Protein 4N3T (pdb70)

Radius of gyration: 14.94 Å; Cα contacts (8 Å, |Δi|>4): 388; chains: 1; bounding box: 46×32×37 Å

Foldseek 3Di:
DFFKKKWFWDDDPQFHKTDMWIWDDDPDQKIKIKDWIARDPAVQDQKWKWWACAAQDPVQPPCVSPGGQALDDADQADPALVNHGLGRCCNNPNGAHDRIGIDMDIDNRADSDPVDSRDRANIKMFIAGHVRHTRGMTHMYGPDDDDDPVDDD

Secondary structure (DSSP, 8-state):
-PPPEEEEE--BTTB--EEEEEEEEETTTEEEEEEEEE---GGG--B-EEEESS---TT--GGGG-SB--TT---SS-SSGGGS-TT-HHHHH--B-SSSEEEEEEESSSB--TTSTTB-TT-EEEEE-TTS-EEEEEEEEES-S--STT---

Nearest PDB structures (foldseek):
  5kbk-assembly1_A  TM=1.005E+00  e=7.173E-31  Candida albicans SC5314
  4n3u-assembly1_A  TM=1.005E+00  e=9.520E-31  Candida albicans SC5314
  5kbl-assembly1_A  TM=1.005E+00  e=2.791E-30  Candida albicans SC5314
  5kbm-assembly1_A  TM=1.005E+00  e=2.101E-27  Candida albicans SC5314
  1srd-assembly1_D  TM=7.966E-01  e=1.632E-07  Spinacia oleracea

Organism: Candida albicans (strain SC5314 / ATCC MYA-2876) (NCBI:txid237561)

Structure (mmCIF, N/CA/C/O backbone):
data_4N3T
#
_entry.id   4N3T
#
_cell.length_a   34.476
_cell.length_b   40.466
_cell.length_c   102.167
_cell.angle_alpha   90.00
_cell.angle_beta   90.00
_cell.angle_gamma   90.00
#
_symmetry.space_group_name_H-M   'P 21 21 21'
#
loop_
_entity.id
_entity.type
_entity.pdbx_description
1 polymer 'Potential secreted Cu/Zn superoxide dismutase'
2 non-polymer 'COPPER (I) ION'
3 non-polymer 'SULFATE ION'
4 non-polymer 2-AMINO-2-HYDROXYMETHYL-PROPANE-1,3-DIOL
5 water water
#
loop_
_atom_site.group_PDB
_atom_site.id
_atom_site.type_symbol
_atom_site.label_atom_id
_atom_site.label_alt_id
_atom_site.label_comp_id
_atom_site.label_asym_id
_atom_site.label_entity_id
_atom_site.label_seq_id
_atom_site.pdbx_PDB_ins_code
_atom_site.Cartn_x
_atom_site.Cartn_y
_atom_site.Cartn_z
_atom_site.occupancy
_atom_site.B_iso_or_equiv
_atom_site.auth_seq_id
_atom_site.auth_comp_id
_atom_site.auth_asym_id
_atom_site.auth_atom_id
_atom_site.pdbx_PDB_model_num
ATOM 1 N N . VAL A 1 4 ? 29.578 -2.794 -28.352 1.00 67.31 26 VAL A N 1
ATOM 2 C CA . VAL A 1 4 ? 28.417 -3.602 -28.016 1.00 72.45 26 VAL A CA 1
ATOM 3 C C . VAL A 1 4 ? 28.352 -3.903 -26.532 1.00 59.53 26 VAL A C 1
ATOM 4 O O . VAL A 1 4 ? 29.222 -4.585 -25.989 1.00 57.46 26 VAL A O 1
ATOM 8 N N . SER A 1 5 ? 27.317 -3.391 -25.872 1.00 50.45 27 SER A N 1
ATOM 9 C CA . SER A 1 5 ? 27.156 -3.568 -24.432 1.00 42.06 27 SER A CA 1
ATOM 10 C C . SER A 1 5 ? 26.454 -4.892 -24.125 1.00 31.16 27 SER A C 1
ATOM 11 O O . SER A 1 5 ? 25.631 -5.348 -24.913 1.00 30.01 27 SER A O 1
ATOM 14 N N . PRO A 1 6 ? 26.771 -5.511 -22.974 1.00 23.86 28 PRO A N 1
ATOM 15 C CA . PRO A 1 6 ? 26.270 -6.863 -22.693 1.00 19.99 28 PRO A CA 1
ATOM 16 C C . PRO A 1 6 ? 24.794 -6.938 -22.321 1.00 17.87 28 PRO A C 1
ATOM 17 O O . PRO A 1 6 ? 24.224 -6.004 -21.756 1.00 17.97 28 PRO A O 1
ATOM 21 N N . SER A 1 7 ? 24.192 -8.076 -22.636 1.00 15.34 29 SER A N 1
ATOM 22 C CA A SER A 1 7 ? 22.800 -8.331 -22.290 0.59 15.19 29 SER A CA 1
ATOM 23 C CA B SER A 1 7 ? 22.799 -8.337 -22.284 0.41 15.33 29 SER A CA 1
ATOM 24 C C . SER A 1 7 ? 22.619 -8.515 -20.788 1.00 14.49 29 SER A C 1
ATOM 25 O O . SER A 1 7 ? 23.543 -8.928 -20.076 1.00 15.59 29 SER A O 1
ATOM 30 N N . LEU A 1 8 ? 21.414 -8.220 -20.325 1.00 13.62 30 LEU A N 1
ATOM 31 C CA . LEU A 1 8 ? 21.084 -8.301 -18.916 1.00 13.04 30 LEU A CA 1
ATOM 32 C C . LEU A 1 8 ? 19.807 -9.106 -18.708 1.00 12.22 30 LEU A C 1
ATOM 33 O O . LEU A 1 8 ? 19.029 -9.317 -19.648 1.00 12.60 30 LEU A O 1
ATOM 38 N N . ILE A 1 9 ? 19.585 -9.536 -17.469 1.00 11.22 31 ILE A N 1
ATOM 39 C CA . ILE A 1 9 ? 18.409 -10.326 -17.136 1.00 11.60 31 ILE A CA 1
ATOM 40 C C . ILE A 1 9 ? 18.000 -10.076 -15.689 1.00 12.45 31 ILE A C 1
ATOM 41 O O . ILE A 1 9 ? 18.847 -9.867 -14.823 1.00 12.99 31 ILE A O 1
ATOM 46 N N . ALA A 1 10 ? 16.692 -10.060 -15.450 1.00 11.68 32 ALA A N 1
ATOM 47 C CA . ALA A 1 10 ? 16.139 -10.036 -14.105 1.00 11.59 32 ALA A CA 1
ATOM 48 C C . ALA A 1 10 ? 15.356 -11.332 -13.922 1.00 12.33 32 ALA A C 1
ATOM 49 O O . ALA A 1 10 ? 14.418 -11.606 -14.673 1.00 12.83 32 ALA A O 1
ATOM 51 N N . LYS A 1 11 ? 15.750 -12.128 -12.936 1.00 13.36 33 LYS A N 1
ATOM 52 C CA . LYS A 1 11 ? 15.150 -13.431 -12.694 1.00 13.55 33 LYS A CA 1
ATOM 53 C C . LYS A 1 11 ? 14.266 -13.383 -11.454 1.00 14.44 33 LYS A C 1
ATOM 54 O O . LYS A 1 11 ? 14.757 -13.183 -10.336 1.00 15.98 33 LYS A O 1
ATOM 60 N N . PHE A 1 12 ? 12.967 -13.578 -11.655 1.00 12.70 34 PHE A N 1
ATOM 61 C CA . PHE A 1 12 ? 11.994 -13.544 -10.567 1.00 12.94 34 PHE A CA 1
ATOM 62 C C . PHE A 1 12 ? 11.772 -14.948 -10.041 1.00 14.29 34 PHE A C 1
ATOM 63 O O . PHE A 1 12 ? 11.534 -15.874 -10.819 1.00 16.11 34 PHE A O 1
ATOM 71 N N . GLU A 1 13 ? 11.849 -15.102 -8.719 1.00 16.56 35 GLU A N 1
ATOM 72 C CA . GLU A 1 13 ? 11.684 -16.402 -8.089 1.00 19.32 35 GLU A CA 1
ATOM 73 C C . GLU A 1 13 ? 10.489 -16.399 -7.152 1.00 18.73 35 GLU A C 1
ATOM 74 O O . GLU A 1 13 ? 10.164 -15.383 -6.538 1.00 18.43 35 GLU A O 1
ATOM 80 N N . LYS A 1 14 ? 9.844 -17.553 -7.055 1.00 18.97 36 LYS A N 1
ATOM 81 C CA . LYS A 1 14 ? 8.700 -17.753 -6.180 1.00 22.86 36 LYS A CA 1
ATOM 82 C C . LYS A 1 14 ? 9.159 -17.933 -4.740 1.00 23.47 36 LYS A C 1
ATOM 83 O O . LYS A 1 14 ? 10.127 -18.642 -4.480 1.00 28.12 36 LYS A O 1
ATOM 89 N N . THR A 1 15 ? 8.477 -17.261 -3.813 1.00 21.45 37 THR A N 1
ATOM 90 C CA . THR A 1 15 ? 8.713 -17.420 -2.378 1.00 22.05 37 THR A CA 1
ATOM 91 C C . THR A 1 15 ? 7.377 -17.466 -1.641 1.00 22.18 37 THR A C 1
ATOM 92 O O . THR A 1 15 ? 6.318 -17.423 -2.266 1.00 22.90 37 THR A O 1
ATOM 96 N N . SER A 1 16 ? 7.418 -17.532 -0.312 1.00 23.39 38 SER A N 1
ATOM 97 C CA . SER A 1 16 ? 6.187 -17.493 0.470 1.00 26.15 38 SER A CA 1
ATOM 98 C C . SER A 1 16 ? 5.473 -16.156 0.294 1.00 22.20 38 SER A C 1
ATOM 99 O O . SER A 1 16 ? 4.290 -16.023 0.624 1.00 24.93 38 SER A O 1
ATOM 102 N N . LYS A 1 17 ? 6.191 -15.169 -0.235 1.00 18.68 39 LYS A N 1
ATOM 103 C CA . LYS A 1 17 ? 5.657 -13.827 -0.386 1.00 19.36 39 LYS A CA 1
ATOM 104 C C . LYS A 1 17 ? 4.995 -13.607 -1.747 1.00 17.26 39 LYS A C 1
ATOM 105 O O . LYS A 1 17 ? 4.141 -12.736 -1.900 1.00 17.45 39 LYS A O 1
ATOM 111 N N . SER A 1 18 ? 5.397 -14.393 -2.735 1.00 15.62 40 SER A N 1
ATOM 112 C CA . SER A 1 18 ? 4.885 -14.215 -4.091 1.00 15.38 40 SER A CA 1
ATOM 113 C C . SER A 1 18 ? 5.098 -15.460 -4.938 1.00 15.86 40 SER A C 1
ATOM 114 O O . SER A 1 18 ? 6.133 -16.115 -4.840 1.00 16.68 40 SER A O 1
ATOM 117 N N . ASN A 1 19 ? 4.112 -15.778 -5.770 1.00 15.57 41 ASN A N 1
ATOM 118 C CA . ASN A 1 19 ? 4.239 -16.867 -6.736 1.00 16.27 41 ASN A CA 1
ATOM 119 C C . ASN A 1 19 ? 4.750 -16.412 -8.100 1.00 15.68 41 ASN A C 1
ATOM 120 O O . ASN A 1 19 ? 4.903 -17.228 -9.007 1.00 17.39 41 ASN A O 1
ATOM 125 N N . ILE A 1 20 ? 5.018 -15.118 -8.243 1.00 13.14 42 ILE A N 1
ATOM 126 C CA . ILE A 1 20 ? 5.480 -14.587 -9.524 1.00 14.08 42 ILE A CA 1
ATOM 127 C C . ILE A 1 20 ? 6.870 -15.112 -9.835 1.00 13.94 42 ILE A C 1
ATOM 128 O O . ILE A 1 20 ? 7.805 -14.935 -9.050 1.00 15.18 42 ILE A O 1
ATOM 133 N N . GLU A 1 21 ? 7.012 -15.775 -10.977 1.00 14.14 43 GLU A N 1
ATOM 134 C CA . GLU A 1 21 ? 8.325 -16.254 -11.381 1.00 15.04 43 GLU A CA 1
ATOM 135 C C . GLU A 1 21 ? 8.505 -16.148 -12.880 1.00 13.39 43 GLU A C 1
ATOM 136 O O . GLU A 1 21 ? 7.533 -16.160 -13.643 1.00 15.05 43 GLU A O 1
ATOM 142 N N . GLY A 1 22 ? 9.756 -16.032 -13.291 1.00 12.49 44 GLY A N 1
ATOM 143 C CA . GLY A 1 22 ? 10.069 -15.902 -14.698 1.00 11.10 44 GLY A CA 1
ATOM 144 C C . GLY A 1 22 ? 11.217 -14.954 -14.894 1.00 12.94 44 GLY A C 1
ATOM 145 O O . GLY A 1 22 ? 12.030 -14.750 -13.986 1.00 14.37 44 GLY A O 1
ATOM 146 N N . THR A 1 23 ? 11.288 -14.363 -16.078 1.00 11.09 45 THR A N 1
ATOM 147 C CA . THR A 1 23 ? 12.424 -13.522 -16.412 1.00 11.90 45 THR A CA 1
ATOM 148 C C . THR A 1 23 ? 12.018 -12.304 -17.224 1.00 10.69 45 THR A C 1
ATOM 149 O O . THR A 1 23 ? 10.995 -12.312 -17.929 1.00 12.38 45 THR A O 1
ATOM 153 N N . ILE A 1 24 ? 12.834 -11.261 -17.120 1.00 10.28 46 ILE A N 1
ATOM 154 C CA . ILE A 1 24 ? 12.793 -10.146 -18.057 1.00 11.81 46 ILE A CA 1
ATOM 155 C C . ILE A 1 24 ? 14.204 -9.999 -18.590 1.00 11.21 46 ILE A C 1
ATOM 156 O O . ILE A 1 24 ? 15.135 -9.789 -17.811 1.00 12.24 46 ILE A O 1
ATOM 161 N N . LYS A 1 25 ? 14.361 -10.166 -19.905 1.00 10.87 47 LYS A N 1
ATOM 162 C CA . LYS A 1 25 ? 15.672 -10.117 -20.554 1.00 11.59 47 LYS A CA 1
ATOM 163 C C . LYS A 1 25 ? 15.832 -8.829 -21.352 1.00 11.91 47 LYS A C 1
ATOM 164 O O . LYS A 1 25 ? 14.872 -8.338 -21.954 1.00 13.95 47 LYS A O 1
ATOM 170 N N . PHE A 1 26 ? 17.056 -8.306 -21.372 1.00 12.06 48 PHE A N 1
ATOM 171 C CA . PHE A 1 26 ? 17.371 -7.074 -22.080 1.00 13.38 48 PHE A CA 1
ATOM 172 C C . PHE A 1 26 ? 18.528 -7.358 -23.017 1.00 13.64 48 PHE A C 1
ATOM 173 O O . PHE A 1 26 ? 19.624 -7.665 -22.566 1.00 14.89 48 PHE A O 1
ATOM 181 N N . THR A 1 27 ? 18.285 -7.271 -24.317 1.00 14.49 49 THR A N 1
ATOM 182 C CA . THR A 1 27 ? 19.324 -7.570 -25.294 1.00 16.59 49 THR A CA 1
ATOM 183 C C . THR A 1 27 ? 19.469 -6.408 -26.271 1.00 16.58 49 THR A C 1
ATOM 184 O O . THR A 1 27 ? 18.486 -5.793 -26.645 1.00 17.42 49 THR A O 1
ATOM 188 N N . PRO A 1 28 ? 20.707 -6.083 -26.670 1.00 20.28 50 PRO A N 1
ATOM 189 C CA . PRO A 1 28 ? 20.899 -4.960 -27.589 1.00 20.91 50 PRO A CA 1
ATOM 190 C C . PRO A 1 28 ? 20.288 -5.263 -28.950 1.00 22.91 50 PRO A C 1
ATOM 191 O O . PRO A 1 28 ? 20.352 -6.400 -29.415 1.00 24.82 50 PRO A O 1
ATOM 195 N N . ALA A 1 29 ? 19.671 -4.257 -29.557 1.00 26.13 51 ALA A N 1
ATOM 196 C CA . ALA A 1 29 ? 19.045 -4.429 -30.859 1.00 31.57 51 ALA A CA 1
ATOM 197 C C . ALA A 1 29 ? 19.456 -3.313 -31.805 1.00 38.82 51 ALA A C 1
ATOM 198 O O . ALA A 1 29 ? 20.286 -2.471 -31.469 1.00 38.78 51 ALA A O 1
ATOM 200 N N . ASN A 1 30 ? 18.856 -3.312 -32.988 1.00 45.48 52 ASN A N 1
ATOM 201 C CA . ASN A 1 30 ? 19.181 -2.333 -34.017 1.00 50.52 52 ASN A CA 1
ATOM 202 C C . ASN A 1 30 ? 18.681 -0.927 -33.694 1.00 49.64 52 ASN A C 1
ATOM 203 O O . ASN A 1 30 ? 17.719 -0.752 -32.945 1.00 48.81 52 ASN A O 1
ATOM 208 N N . ASN A 1 31 ? 19.355 0.066 -34.265 1.00 47.85 53 ASN A N 1
ATOM 209 C CA . ASN A 1 31 ? 18.949 1.467 -34.167 1.00 47.32 53 ASN A CA 1
ATOM 210 C C . ASN A 1 31 ? 18.910 2.040 -32.754 1.00 41.34 53 ASN A C 1
ATOM 211 O O . ASN A 1 31 ? 18.007 2.801 -32.415 1.00 41.31 53 ASN A O 1
ATOM 216 N N . GLY A 1 32 ? 19.899 1.681 -31.943 1.00 36.96 54 GLY A N 1
ATOM 217 C CA . GLY A 1 32 ? 20.053 2.259 -30.621 1.00 35.79 54 GLY A CA 1
ATOM 218 C C . GLY A 1 32 ? 18.916 1.926 -29.682 1.00 33.82 54 GLY A C 1
ATOM 219 O O . GLY A 1 32 ? 18.516 2.747 -28.852 1.00 38.19 54 GLY A O 1
ATOM 220 N N . THR A 1 33 ? 18.387 0.717 -29.804 1.00 25.57 55 THR A N 1
ATOM 221 C CA . THR A 1 33 ? 17.318 0.299 -28.920 1.00 22.36 55 THR A CA 1
ATOM 222 C C . THR A 1 33 ? 17.687 -0.980 -28.180 1.00 21.00 55 THR A C 1
ATOM 223 O O . THR A 1 33 ? 18.658 -1.656 -28.517 1.00 22.69 55 THR A O 1
ATOM 227 N N . VAL A 1 34 ? 16.908 -1.292 -27.155 1.00 17.94 56 VAL A N 1
ATOM 228 C CA . VAL A 1 34 ? 17.116 -2.494 -26.370 1.00 15.71 56 VAL A CA 1
ATOM 229 C C . VAL A 1 34 ? 15.859 -3.336 -26.483 1.00 16.22 56 VAL A C 1
ATOM 230 O O . VAL A 1 34 ? 14.753 -2.847 -26.255 1.00 16.60 56 VAL A O 1
ATOM 234 N N . SER A 1 35 ? 16.023 -4.596 -26.855 1.00 14.58 57 SER A N 1
ATOM 235 C CA A SER A 1 35 ? 14.900 -5.519 -26.909 0.43 15.30 57 SER A CA 1
ATOM 236 C CA B SER A 1 35 ? 14.898 -5.516 -26.911 0.57 15.38 57 SER A CA 1
ATOM 237 C C . SER A 1 35 ? 14.611 -6.064 -25.522 1.00 13.72 57 SER A C 1
ATOM 238 O O . SER A 1 35 ? 15.504 -6.574 -24.859 1.00 14.18 57 SER A O 1
ATOM 243 N N . VAL A 1 36 ? 13.359 -5.950 -25.093 1.00 14.46 58 VAL A N 1
ATOM 244 C CA . VAL A 1 36 ? 12.937 -6.436 -23.792 1.00 13.70 58 VAL A CA 1
ATOM 245 C C . VAL A 1 36 ? 12.029 -7.643 -23.993 1.00 13.68 58 VAL A C 1
ATOM 246 O O . VAL A 1 36 ? 11.061 -7.578 -24.751 1.00 15.96 58 VAL A O 1
ATOM 250 N N . SER A 1 37 ? 12.344 -8.741 -23.317 1.00 11.58 59 SER A N 1
ATOM 251 C CA A SER A 1 37 ? 11.539 -9.950 -23.388 0.51 12.82 59 SER A CA 1
ATOM 252 C CA B SER A 1 37 ? 11.528 -9.943 -23.387 0.49 13.19 59 SER A CA 1
ATOM 253 C C . SER A 1 37 ? 11.039 -10.311 -22.000 1.00 11.65 59 SER A C 1
ATOM 254 O O . SER A 1 37 ? 11.839 -10.596 -21.110 1.00 13.31 59 SER A O 1
ATOM 259 N N . VAL A 1 38 ? 9.722 -10.292 -21.827 1.00 12.37 60 VAL A N 1
ATOM 260 C CA . VAL A 1 38 ? 9.089 -10.589 -20.554 1.00 13.06 60 VAL A CA 1
ATOM 261 C C . VAL A 1 38 ? 8.458 -11.968 -20.612 1.00 14.42 60 VAL A C 1
ATOM 262 O O . VAL A 1 38 ? 7.726 -12.287 -21.556 1.00 15.54 60 VAL A O 1
ATOM 266 N N . ASP A 1 39 ? 8.715 -12.782 -19.594 1.00 13.09 61 ASP A N 1
ATOM 267 C CA . ASP A 1 39 ? 8.164 -14.125 -19.544 1.00 13.50 61 ASP A CA 1
ATOM 268 C C . ASP A 1 39 ? 7.851 -14.468 -18.094 1.00 12.54 61 ASP A C 1
ATOM 269 O O . ASP A 1 39 ? 8.736 -14.894 -17.356 1.00 14.70 61 ASP A O 1
ATOM 274 N N . LEU A 1 40 ? 6.594 -14.272 -17.696 1.00 12.52 62 LEU A N 1
ATOM 275 C CA . LEU A 1 40 ? 6.201 -14.391 -16.295 1.00 11.63 62 LEU A CA 1
ATOM 276 C C . LEU A 1 40 ? 4.986 -15.277 -16.118 1.00 12.77 62 LEU A C 1
ATOM 277 O O . LEU A 1 40 ? 4.109 -15.332 -16.981 1.00 15.51 62 LEU A O 1
ATOM 282 N N . LYS A 1 41 ? 4.940 -15.961 -14.982 1.00 14.18 63 LYS A N 1
ATOM 283 C CA . LYS A 1 41 ? 3.749 -16.701 -14.584 1.00 13.36 63 LYS A CA 1
ATOM 284 C C . LYS A 1 41 ? 3.555 -16.561 -13.083 1.00 13.71 63 LYS A C 1
ATOM 285 O O . LYS A 1 41 ? 4.385 -15.958 -12.396 1.00 14.46 63 LYS A O 1
ATOM 291 N N . GLY A 1 42 ? 2.456 -17.109 -12.576 1.00 15.40 64 GLY A N 1
ATOM 292 C CA . GLY A 1 42 ? 2.174 -17.033 -11.155 1.00 15.22 64 GLY A CA 1
ATOM 293 C C . GLY A 1 42 ? 1.680 -15.673 -10.697 1.00 16.28 64 GLY A C 1
ATOM 294 O O . GLY A 1 42 ? 1.698 -15.376 -9.506 1.00 18.26 64 GLY A O 1
ATOM 295 N N . LEU A 1 43 ? 1.238 -14.837 -11.632 1.00 15.69 65 LEU A N 1
ATOM 296 C CA . LEU A 1 43 ? 0.718 -13.523 -11.266 1.00 15.95 65 LEU A CA 1
ATOM 297 C C . LEU A 1 43 ? -0.649 -13.649 -10.591 1.00 19.61 65 LEU A C 1
ATOM 298 O O . LEU A 1 43 ? -1.474 -14.463 -11.006 1.00 21.17 65 LEU A O 1
ATOM 303 N N . PRO A 1 44 ? -0.896 -12.844 -9.543 1.00 18.94 66 PRO A N 1
ATOM 304 C CA . PRO A 1 44 ? -2.209 -12.827 -8.879 1.00 22.19 66 PRO A CA 1
ATOM 305 C C . PRO A 1 44 ? -3.179 -11.934 -9.666 1.00 23.43 66 PRO A C 1
ATOM 306 O O . PRO A 1 44 ? -3.457 -10.807 -9.252 1.00 27.25 66 PRO A O 1
ATOM 310 N N . SER A 1 45 ? -3.685 -12.449 -10.784 1.00 24.44 67 SER A N 1
ATOM 311 C CA . SER A 1 45 ? -4.412 -11.657 -11.792 1.00 26.27 67 SER A CA 1
ATOM 312 C C . SER A 1 45 ? -5.447 -10.634 -11.287 1.00 28.93 67 SER A C 1
ATOM 313 O O . SER A 1 45 ? -5.476 -9.495 -11.770 1.00 27.17 67 SER A O 1
ATOM 316 N N . ASP A 1 46 ? -6.297 -11.033 -10.339 1.00 27.11 68 ASP A N 1
ATOM 317 C CA . ASP A 1 46 ? -7.391 -10.171 -9.896 1.00 27.34 68 ASP A CA 1
ATOM 318 C C . ASP A 1 46 ? -6.956 -8.883 -9.200 1.00 23.47 68 ASP A C 1
ATOM 319 O O . ASP A 1 46 ? -7.767 -7.966 -9.038 1.00 26.01 68 ASP A O 1
ATOM 324 N N . ILE A 1 47 ? -5.700 -8.803 -8.773 1.00 20.18 69 ILE A N 1
ATOM 325 C CA . ILE A 1 47 ? -5.226 -7.555 -8.185 1.00 19.08 69 ILE A CA 1
ATOM 326 C C . ILE A 1 47 ? -4.353 -6.774 -9.151 1.00 20.57 69 ILE A C 1
ATOM 327 O O . ILE A 1 47 ? -3.754 -5.765 -8.778 1.00 21.75 69 ILE A O 1
ATOM 332 N N . GLY A 1 48 ? -4.294 -7.241 -10.396 1.00 20.99 70 GLY A N 1
ATOM 333 C CA . GLY A 1 48 ? -3.652 -6.491 -11.453 1.00 19.96 70 GLY A CA 1
ATOM 334 C C . GLY A 1 48 ? -4.612 -5.502 -12.101 1.00 21.50 70 GLY A C 1
ATOM 335 O O . GLY A 1 48 ? -5.714 -5.279 -11.589 1.00 23.46 70 GLY A O 1
ATOM 336 N N . PRO A 1 49 ? -4.219 -4.913 -13.239 1.00 21.65 71 PRO A N 1
ATOM 337 C CA . PRO A 1 49 ? -2.948 -5.123 -13.941 1.00 19.48 71 PRO A CA 1
ATOM 338 C C . PRO A 1 49 ? -1.777 -4.608 -13.131 1.00 19.20 71 PRO A C 1
ATOM 339 O O . PRO A 1 49 ? -1.969 -3.866 -12.161 1.00 19.00 71 PRO A O 1
ATOM 343 N N . PHE A 1 50 ? -0.582 -5.010 -13.544 1.00 16.68 72 PHE A N 1
ATOM 344 C CA . PHE A 1 50 ? 0.612 -4.867 -12.721 1.00 15.78 72 PHE A CA 1
ATOM 345 C C . PHE A 1 50 ? 1.643 -3.923 -13.312 1.00 16.35 72 PHE A C 1
ATOM 346 O O . PHE A 1 50 ? 2.336 -4.266 -14.271 1.00 15.81 72 PHE A O 1
ATOM 354 N N . PRO A 1 51 ? 1.757 -2.725 -12.735 1.00 17.60 73 PRO A N 1
ATOM 355 C CA . PRO A 1 51 ? 2.877 -1.866 -13.116 1.00 15.95 73 PRO A CA 1
ATOM 356 C C . PRO A 1 51 ? 4.207 -2.526 -12.768 1.00 15.76 73 PRO A C 1
ATOM 357 O O . PRO A 1 51 ? 4.308 -3.293 -11.810 1.00 16.81 73 PRO A O 1
ATOM 361 N N . TYR A 1 52 ? 5.219 -2.250 -13.576 1.00 14.11 74 TYR A N 1
ATOM 362 C CA . TYR A 1 52 ? 6.556 -2.707 -13.266 1.00 12.50 74 TYR A CA 1
ATOM 363 C C . TYR A 1 52 ? 7.550 -1.677 -13.754 1.00 13.42 74 TYR A C 1
ATOM 364 O O . TYR A 1 52 ? 7.343 -1.033 -14.790 1.00 15.14 74 TYR A O 1
ATOM 373 N N . HIS A 1 53 ? 8.608 -1.489 -12.973 1.00 15.02 75 HIS A N 1
ATOM 374 C CA . HIS A 1 53 ? 9.563 -0.434 -13.247 1.00 13.85 75 HIS A CA 1
ATOM 375 C C . HIS A 1 53 ? 10.956 -0.876 -12.866 1.00 12.98 75 HIS A C 1
ATOM 376 O O . HIS A 1 53 ? 11.135 -1.762 -12.019 1.00 12.63 75 HIS A O 1
ATOM 383 N N . VAL A 1 54 ? 11.948 -0.243 -13.485 1.00 14.00 76 VAL A N 1
ATOM 384 C CA . VAL A 1 54 ? 13.308 -0.315 -12.992 1.00 13.33 76 VAL A CA 1
ATOM 385 C C . VAL A 1 54 ? 13.390 0.615 -11.790 1.00 13.28 76 VAL A C 1
ATOM 386 O O . VAL A 1 54 ? 12.973 1.774 -11.873 1.00 15.90 76 VAL A O 1
ATOM 390 N N . HIS A 1 55 ? 13.906 0.102 -10.674 1.00 14.68 77 HIS A N 1
ATOM 391 C CA . HIS A 1 55 ? 14.086 0.907 -9.470 1.00 15.80 77 HIS A CA 1
ATOM 392 C C . HIS A 1 55 ? 15.557 1.215 -9.250 1.00 16.52 77 HIS A C 1
ATOM 393 O O . HIS A 1 55 ? 16.427 0.634 -9.900 1.00 17.56 77 HIS A O 1
ATOM 400 N N . GLU A 1 56 ? 15.833 2.135 -8.334 1.00 18.37 78 GLU A N 1
ATOM 401 C CA . GLU A 1 56 ? 17.163 2.725 -8.244 1.00 20.67 78 GLU A CA 1
ATOM 402 C C . GLU A 1 56 ? 18.190 1.944 -7.416 1.00 19.16 78 GLU A C 1
ATOM 403 O O . GLU A 1 56 ? 19.391 2.132 -7.599 1.00 21.35 78 GLU A O 1
ATOM 409 N N . LYS A 1 57 ? 17.730 1.075 -6.517 1.00 16.58 79 LYS A N 1
ATOM 410 C CA . LYS A 1 57 ? 18.637 0.304 -5.664 1.00 18.48 79 LYS A CA 1
ATOM 411 C C . LYS A 1 57 ? 18.438 -1.196 -5.851 1.00 17.50 79 LYS A C 1
ATOM 412 O O . LYS A 1 57 ? 17.356 -1.638 -6.233 1.00 17.05 79 LYS A O 1
ATOM 418 N N . PRO A 1 58 ? 19.476 -1.989 -5.549 1.00 16.09 80 PRO A N 1
ATOM 419 C CA . PRO A 1 58 ? 19.354 -3.445 -5.658 1.00 14.90 80 PRO A CA 1
ATOM 420 C C . PRO A 1 58 ? 18.357 -4.025 -4.656 1.00 14.53 80 PRO A C 1
ATOM 421 O O . PRO A 1 58 ? 18.077 -3.435 -3.610 1.00 16.94 80 PRO A O 1
ATOM 425 N N . VAL A 1 59 ? 17.824 -5.191 -4.983 1.00 14.08 81 VAL A N 1
ATOM 426 C CA . VAL A 1 59 ? 17.104 -5.990 -4.008 1.00 13.29 81 VAL A CA 1
ATOM 427 C C . VAL A 1 59 ? 18.128 -6.575 -3.037 1.00 14.21 81 VAL A C 1
ATOM 428 O O . VAL A 1 59 ? 19.098 -7.199 -3.462 1.00 15.33 81 VAL A O 1
ATOM 432 N N . PRO A 1 60 ? 17.936 -6.353 -1.731 1.00 15.10 82 PRO A N 1
ATOM 433 C CA . PRO A 1 60 ? 18.904 -6.882 -0.760 1.00 15.10 82 PRO A CA 1
ATOM 434 C C . PRO A 1 60 ? 18.676 -8.370 -0.502 1.00 15.06 82 PRO A C 1
ATOM 435 O O . PRO A 1 60 ? 17.703 -8.931 -1.017 1.00 16.05 82 PRO A O 1
ATOM 439 N N . ALA A 1 61 ? 19.563 -8.998 0.268 1.00 15.35 83 ALA A N 1
ATOM 440 C CA . ALA A 1 61 ? 19.450 -10.426 0.567 1.00 16.20 83 ALA A CA 1
ATOM 441 C C . ALA A 1 61 ? 18.109 -10.787 1.211 1.00 16.74 83 ALA A C 1
ATOM 442 O O . ALA A 1 61 ? 17.607 -11.896 1.027 1.00 18.09 83 ALA A O 1
ATOM 444 N N . SER A 1 62 ? 17.533 -9.851 1.958 1.00 15.55 84 SER A N 1
ATOM 445 C CA . SER A 1 62 ? 16.253 -10.082 2.627 1.00 15.15 84 SER A CA 1
ATOM 446 C C . SER A 1 62 ? 15.078 -10.176 1.663 1.00 15.73 84 SER A C 1
ATOM 447 O O . SER A 1 62 ? 13.983 -10.572 2.073 1.00 16.86 84 SER A O 1
ATOM 450 N N . LYS A 1 63 ? 15.299 -9.777 0.407 1.00 14.86 85 LYS A N 1
ATOM 451 C CA . LYS A 1 63 ? 14.261 -9.753 -0.635 1.00 15.71 85 LYS A CA 1
ATOM 452 C C . LYS A 1 63 ? 13.163 -8.732 -0.351 1.00 15.57 85 LYS A C 1
ATOM 453 O O . LYS A 1 63 ? 12.036 -8.834 -0.854 1.00 19.24 85 LYS A O 1
ATOM 459 N N . ASN A 1 64 ? 13.501 -7.719 0.436 1.00 15.62 86 ASN A N 1
ATOM 460 C CA . ASN A 1 64 ? 12.557 -6.646 0.717 1.00 14.64 86 ASN A CA 1
ATOM 461 C C . ASN A 1 64 ? 12.423 -5.710 -0.481 1.00 14.15 86 ASN A C 1
ATOM 462 O O . ASN A 1 64 ? 13.331 -4.921 -0.763 1.00 16.29 86 ASN A O 1
ATOM 467 N N . CYS A 1 65 ? 11.301 -5.795 -1.179 1.00 15.58 87 CYS A N 1
ATOM 468 C CA . CYS A 1 65 ? 11.110 -4.993 -2.377 1.00 16.24 87 CYS A CA 1
ATOM 469 C C . CYS A 1 65 ? 11.078 -3.498 -2.093 1.00 15.85 87 CYS A C 1
ATOM 470 O O . CYS A 1 65 ? 11.326 -2.696 -2.973 1.00 16.45 87 CYS A O 1
ATOM 473 N N . SER A 1 66 ? 10.774 -3.129 -0.854 1.00 16.31 88 SER A N 1
ATOM 474 C CA . SER A 1 66 ? 10.754 -1.722 -0.486 1.00 17.67 88 SER A CA 1
ATOM 475 C C . SER A 1 66 ? 12.150 -1.104 -0.501 1.00 18.15 88 SER A C 1
ATOM 476 O O . SER A 1 66 ? 12.293 0.104 -0.683 1.00 20.46 88 SER A O 1
ATOM 479 N N . ALA A 1 67 ? 13.173 -1.937 -0.318 1.00 17.44 89 ALA A N 1
ATOM 480 C CA . ALA A 1 67 ? 14.547 -1.451 -0.199 1.00 17.59 89 ALA A CA 1
ATOM 481 C C . ALA A 1 67 ? 15.117 -1.002 -1.538 1.00 17.27 89 ALA A C 1
ATOM 482 O O . ALA A 1 67 ? 16.173 -0.369 -1.583 1.00 20.71 89 ALA A O 1
ATOM 484 N N . THR A 1 68 ? 14.421 -1.328 -2.626 1.00 16.27 90 THR A N 1
ATOM 485 C CA . THR A 1 68 ? 14.834 -0.870 -3.950 1.00 15.76 90 THR A CA 1
ATOM 486 C C . THR A 1 68 ? 14.545 0.622 -4.134 1.00 14.85 90 THR A C 1
ATOM 487 O O . THR A 1 68 ? 14.971 1.230 -5.117 1.00 17.26 90 THR A O 1
ATOM 491 N N . GLU A 1 69 ? 13.809 1.195 -3.185 1.00 18.09 91 GLU A N 1
ATOM 492 C CA . GLU A 1 69 ? 13.464 2.617 -3.193 1.00 20.06 91 GLU A CA 1
ATOM 493 C C . GLU A 1 69 ? 12.670 3.045 -4.436 1.00 19.47 91 GLU A C 1
ATOM 494 O O . GLU A 1 69 ? 11.759 2.334 -4.857 1.00 18.82 91 GLU A O 1
ATOM 500 N N . ASN A 1 70 ? 12.998 4.198 -5.012 1.00 22.01 92 ASN A N 1
ATOM 501 C CA . ASN A 1 70 ? 12.156 4.785 -6.056 1.00 21.78 92 ASN A CA 1
ATOM 502 C C . ASN A 1 70 ? 12.446 4.291 -7.472 1.00 20.99 92 ASN A C 1
ATOM 503 O O . ASN A 1 70 ? 13.357 3.486 -7.688 1.00 20.44 92 ASN A O 1
ATOM 508 N N . HIS A 1 71 ? 11.659 4.781 -8.430 1.00 22.42 93 HIS A N 1
ATOM 509 C CA . HIS A 1 71 ? 11.847 4.438 -9.838 1.00 22.89 93 HIS A CA 1
ATOM 510 C C . HIS A 1 71 ? 13.145 5.040 -10.337 1.00 21.47 93 HIS A C 1
ATOM 511 O O . HIS A 1 71 ? 13.528 6.134 -9.925 1.00 22.10 93 HIS A O 1
ATOM 518 N N . PHE A 1 72 ? 13.816 4.328 -11.236 1.00 21.54 94 PHE A N 1
ATOM 519 C CA . PHE A 1 72 ? 14.987 4.872 -11.905 1.00 21.92 94 PHE A CA 1
ATOM 520 C C . PHE A 1 72 ? 14.522 5.988 -12.839 1.00 22.92 94 PHE A C 1
ATOM 521 O O . PHE A 1 72 ? 13.804 5.739 -13.808 1.00 22.32 94 PHE A O 1
ATOM 529 N N . ASN A 1 73 ? 14.912 7.218 -12.524 1.00 25.43 95 ASN A N 1
ATOM 530 C CA . ASN A 1 73 ? 14.379 8.395 -13.207 1.00 30.62 95 ASN A CA 1
ATOM 531 C C . ASN A 1 73 ? 15.449 9.463 -13.410 1.00 32.20 95 ASN A C 1
ATOM 532 O O . ASN A 1 73 ? 15.369 10.546 -12.831 1.00 34.15 95 ASN A O 1
ATOM 537 N N . PRO A 1 74 ? 16.456 9.167 -14.246 1.00 32.90 96 PRO A N 1
ATOM 538 C CA . PRO A 1 74 ? 17.592 10.086 -14.391 1.00 37.00 96 PRO A CA 1
ATOM 539 C C . PRO A 1 74 ? 17.258 11.414 -15.081 1.00 42.07 96 PRO A C 1
ATOM 540 O O . PRO A 1 74 ? 18.119 12.292 -15.121 1.00 43.29 96 PRO A O 1
ATOM 544 N N . TYR A 1 75 ? 16.041 11.568 -15.599 1.00 46.13 97 TYR A N 1
ATOM 545 C CA . TYR A 1 75 ? 15.695 12.767 -16.366 1.00 52.17 97 TYR A CA 1
ATOM 546 C C . TYR A 1 75 ? 14.442 13.513 -15.904 1.00 56.32 97 TYR A C 1
ATOM 547 O O . TYR A 1 75 ? 13.892 14.311 -16.667 1.00 56.64 97 TYR A O 1
ATOM 556 N N . ASN A 1 76 ? 14.001 13.268 -14.672 1.00 61.36 98 ASN A N 1
ATOM 557 C CA . ASN A 1 76 ? 12.772 13.877 -14.158 1.00 68.60 98 ASN A CA 1
ATOM 558 C C . ASN A 1 76 ? 11.571 13.591 -15.067 1.00 67.78 98 ASN A C 1
ATOM 559 O O . ASN A 1 76 ? 11.093 14.466 -15.793 1.00 68.15 98 ASN A O 1
ATOM 564 N N . GLY A 1 77 ? 11.087 12.358 -15.015 1.00 66.18 99 GLY A N 1
ATOM 565 C CA . GLY A 1 77 ? 9.949 11.937 -15.808 1.00 66.09 99 GLY A CA 1
ATOM 566 C C . GLY A 1 77 ? 8.661 11.928 -15.013 1.00 65.91 99 GLY A C 1
ATOM 567 O O . GLY A 1 77 ? 8.679 11.863 -13.788 1.00 65.21 99 GLY A O 1
ATOM 568 N N . THR A 1 78 ? 7.540 11.982 -15.720 1.00 67.15 100 THR A N 1
ATOM 569 C CA . THR A 1 78 ? 6.234 12.079 -15.086 1.00 69.48 100 THR A CA 1
ATOM 570 C C . THR A 1 78 ? 5.458 10.777 -15.227 1.00 71.95 100 THR A C 1
ATOM 571 O O . THR A 1 78 ? 5.569 10.076 -16.232 1.00 70.71 100 THR A O 1
ATOM 575 N N . VAL A 1 79 ? 4.690 10.448 -14.196 1.00 75.24 101 VAL A N 1
ATOM 576 C CA . VAL A 1 79 ? 3.967 9.186 -14.151 1.00 78.09 101 VAL A CA 1
ATOM 577 C C . VAL A 1 79 ? 2.950 9.065 -15.282 1.00 79.81 101 VAL A C 1
ATOM 578 O O . VAL A 1 79 ? 2.812 8.005 -15.880 1.00 80.86 101 VAL A O 1
ATOM 582 N N . ARG A 1 80 ? 2.249 10.152 -15.580 1.00 79.82 102 ARG A N 1
ATOM 583 C CA . ARG A 1 80 ? 1.274 10.139 -16.666 1.00 78.85 102 ARG A CA 1
ATOM 584 C C . ARG A 1 80 ? 1.773 11.022 -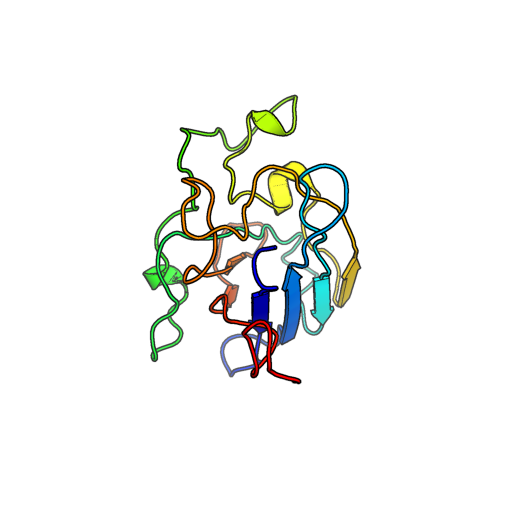17.803 1.00 73.71 102 ARG A C 1
ATOM 585 O O . ARG A 1 80 ? 2.149 12.173 -17.590 1.00 75.51 102 ARG A O 1
ATOM 593 N N . ALA A 1 81 ? 1.792 10.466 -19.008 1.00 64.88 103 ALA A N 1
ATOM 594 C CA . ALA A 1 81 ? 2.372 11.155 -20.149 1.00 54.64 103 ALA A CA 1
ATOM 595 C C . ALA A 1 81 ? 1.581 10.936 -21.430 1.00 45.46 103 ALA A C 1
ATOM 596 O O . ALA A 1 81 ? 0.864 9.949 -21.563 1.00 45.12 103 ALA A O 1
ATOM 598 N N . ALA A 1 82 ? 1.710 11.875 -22.361 1.00 34.14 104 ALA A N 1
ATOM 599 C CA . ALA A 1 82 ? 1.066 11.777 -23.667 1.00 27.63 104 ALA A CA 1
ATOM 600 C C . ALA A 1 82 ? 2.023 11.323 -24.770 1.00 23.36 104 ALA A C 1
ATOM 601 O O . ALA A 1 82 ? 1.654 11.274 -25.934 1.00 23.83 104 ALA A O 1
ATOM 603 N N . THR A 1 83 ? 3.259 11.012 -24.394 1.00 22.88 105 THR A N 1
ATOM 604 C CA . THR A 1 83 ? 4.242 10.488 -25.327 1.00 20.86 105 THR A CA 1
ATOM 605 C C . THR A 1 83 ? 5.239 9.683 -24.495 1.00 21.21 105 THR A C 1
ATOM 606 O O . THR A 1 83 ? 5.476 10.017 -23.331 1.00 22.89 105 THR A O 1
ATOM 610 N N . PRO A 1 84 ? 5.789 8.593 -25.064 1.00 22.14 106 PRO A N 1
ATOM 611 C CA . PRO A 1 84 ? 6.660 7.702 -24.281 1.00 21.22 106 PRO A CA 1
ATOM 612 C C . PRO A 1 84 ? 7.821 8.408 -23.590 1.00 20.38 106 PRO A C 1
ATOM 613 O O . PRO A 1 84 ? 8.164 8.054 -22.459 1.00 22.53 106 PRO A O 1
ATOM 617 N N . ALA A 1 85 ? 8.390 9.415 -24.237 1.00 22.39 107 ALA A N 1
ATOM 618 C CA . ALA A 1 85 ? 9.583 10.082 -23.722 1.00 24.90 107 ALA A CA 1
ATOM 619 C C . ALA A 1 85 ? 9.352 10.846 -22.427 1.00 27.13 107 ALA A C 1
ATOM 620 O O . ALA A 1 85 ? 10.304 11.134 -21.701 1.00 30.06 107 ALA A O 1
ATOM 622 N N . ALA A 1 86 ? 8.100 11.198 -22.151 1.00 26.91 108 ALA A N 1
ATOM 623 C CA . ALA A 1 86 ? 7.786 11.946 -20.941 1.00 28.74 108 ALA A CA 1
ATOM 624 C C . ALA A 1 86 ? 7.783 11.046 -19.707 1.00 28.29 108 ALA A C 1
ATOM 625 O O . ALA A 1 86 ? 7.813 11.533 -18.577 1.00 33.64 108 ALA A O 1
ATOM 627 N N . HIS A 1 87 ? 7.758 9.734 -19.922 1.00 22.92 109 HIS A N 1
ATOM 628 C CA . HIS A 1 87 ? 7.822 8.783 -18.817 1.00 20.56 109 HIS A CA 1
ATOM 629 C C . HIS A 1 87 ? 9.234 8.684 -18.257 1.00 20.56 109 HIS A C 1
ATOM 630 O O . HIS A 1 87 ? 10.207 8.937 -18.962 1.00 22.50 109 HIS A O 1
ATOM 637 N N . GLU A 1 88 ? 9.342 8.306 -16.988 1.00 19.82 110 GLU A N 1
ATOM 638 C CA . GLU A 1 88 ? 10.638 7.981 -16.408 1.00 20.46 110 GLU A CA 1
ATOM 639 C C . GLU A 1 88 ? 11.285 6.869 -17.227 1.00 19.48 110 GLU A C 1
ATOM 640 O O . GLU A 1 88 ? 10.592 5.989 -17.746 1.00 19.44 110 GLU A O 1
ATOM 646 N N . VAL A 1 89 ? 12.610 6.911 -17.344 1.00 19.90 111 VAL A N 1
ATOM 647 C CA . VAL A 1 89 ? 13.344 5.876 -18.065 1.00 20.78 111 VAL A CA 1
ATOM 648 C C . VAL A 1 89 ? 12.970 4.489 -17.551 1.00 20.94 111 VAL A C 1
ATOM 649 O O . VAL A 1 89 ? 12.730 3.572 -18.330 1.00 21.33 111 VAL A O 1
ATOM 653 N N . GLY A 1 90 ? 12.890 4.345 -16.232 1.00 18.53 112 GLY A N 1
ATOM 654 C CA . GLY A 1 90 ? 12.563 3.063 -15.636 1.00 17.22 112 GLY A CA 1
ATOM 655 C C . GLY A 1 90 ? 11.100 2.655 -15.715 1.00 17.26 112 GLY A C 1
ATOM 656 O O . GLY A 1 90 ? 10.761 1.534 -15.347 1.00 17.10 112 GLY A O 1
ATOM 657 N N . ASP A 1 91 ? 10.235 3.548 -16.196 1.00 18.18 113 ASP A N 1
ATOM 658 C CA . ASP A 1 91 ? 8.797 3.274 -16.216 1.00 19.32 113 ASP A CA 1
ATOM 659 C C . ASP A 1 91 ? 8.397 2.442 -17.437 1.00 17.88 113 ASP A C 1
ATOM 660 O O . ASP A 1 91 ? 7.734 2.926 -18.357 1.00 19.22 113 ASP A O 1
ATOM 665 N N . LEU A 1 92 ? 8.795 1.177 -17.420 1.00 15.31 114 LEU A N 1
ATOM 666 C CA . LEU A 1 92 ? 8.526 0.271 -18.525 1.00 15.24 114 LEU A CA 1
ATOM 667 C C . LEU A 1 92 ? 7.025 0.079 -18.745 1.00 14.87 114 LEU A C 1
ATOM 668 O O . LEU A 1 92 ? 6.542 0.128 -19.874 1.00 15.22 114 LEU A O 1
ATOM 673 N N . ALA A 1 93 ? 6.281 -0.123 -17.668 1.00 15.11 115 ALA A N 1
ATOM 674 C CA . ALA A 1 93 ? 4.845 -0.357 -17.785 1.00 16.48 115 ALA A CA 1
ATOM 675 C C . ALA A 1 93 ? 4.091 0.861 -18.318 1.00 19.60 115 ALA A C 1
ATOM 676 O O . ALA A 1 93 ? 3.158 0.723 -19.112 1.00 19.39 115 ALA A O 1
ATOM 678 N N . GLY A 1 94 ? 4.482 2.052 -17.876 1.00 19.78 116 GLY A N 1
ATOM 679 C 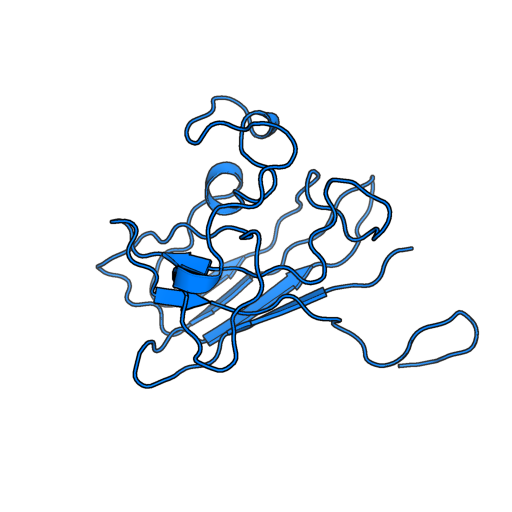CA . GLY A 1 94 ? 3.852 3.272 -18.349 1.00 20.45 116 GLY A CA 1
ATOM 680 C C . GLY A 1 94 ? 4.010 3.421 -19.853 1.00 20.45 116 GLY A C 1
ATOM 681 O O . GLY A 1 94 ? 3.086 3.820 -20.555 1.00 19.27 116 GLY A O 1
ATOM 682 N N . LYS A 1 95 ? 5.189 3.075 -20.358 1.00 17.89 117 LYS A N 1
ATOM 683 C CA . LYS A 1 95 ? 5.458 3.212 -21.784 1.00 17.04 117 LYS A CA 1
ATOM 684 C C . LYS A 1 95 ? 4.881 2.070 -22.617 1.00 16.43 117 LYS A C 1
ATOM 685 O O . LYS A 1 95 ? 4.362 2.290 -23.717 1.00 18.47 117 LYS A O 1
ATOM 691 N N . HIS A 1 96 ? 4.964 0.851 -22.097 1.00 16.21 118 HIS A N 1
ATOM 692 C CA . HIS A 1 96 ? 4.739 -0.325 -22.935 1.00 17.13 118 HIS A CA 1
ATOM 693 C C . HIS A 1 96 ? 3.513 -1.138 -22.552 1.00 18.01 118 HIS A C 1
ATOM 694 O O . HIS A 1 96 ? 3.104 -2.034 -23.291 1.00 21.42 118 HIS A O 1
ATOM 701 N N . GLY A 1 97 ? 2.922 -0.810 -21.410 1.00 17.04 119 GLY A N 1
ATOM 702 C CA . GLY A 1 97 ? 1.779 -1.547 -20.909 1.00 18.28 119 GLY A CA 1
ATOM 703 C C . GLY A 1 97 ? 2.076 -2.297 -19.626 1.00 17.42 119 GLY A C 1
ATOM 704 O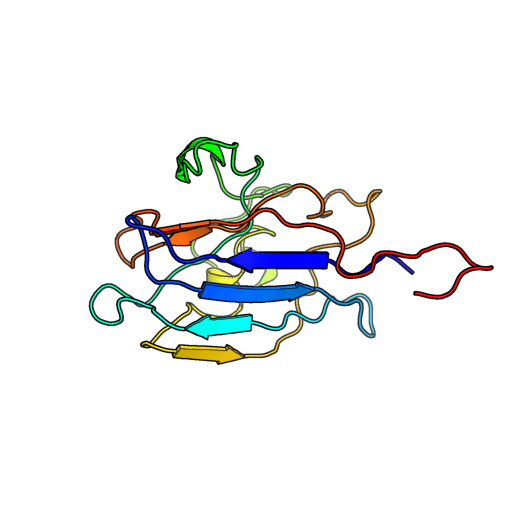 O . GLY A 1 97 ? 3.172 -2.811 -19.422 1.00 16.41 119 GLY A O 1
ATOM 705 N N . ASN A 1 98 ? 1.087 -2.356 -18.750 1.00 18.40 120 ASN A N 1
ATOM 706 C CA . ASN A 1 98 ? 1.199 -3.150 -17.542 1.00 17.91 120 ASN A CA 1
ATOM 707 C C . ASN A 1 98 ? 1.243 -4.628 -17.873 1.00 18.49 120 ASN A C 1
ATOM 708 O O . ASN A 1 98 ? 0.695 -5.073 -18.881 1.00 22.22 120 ASN A O 1
ATOM 713 N N . ILE A 1 99 ? 1.899 -5.392 -17.013 1.00 17.17 121 ILE A N 1
ATOM 714 C CA . ILE A 1 99 ? 1.773 -6.832 -17.043 1.00 15.75 121 ILE A CA 1
ATOM 715 C C . ILE A 1 99 ? 0.318 -7.099 -16.686 1.00 17.17 121 ILE A C 1
ATOM 716 O O . ILE A 1 99 ? -0.288 -6.341 -15.925 1.00 17.59 121 ILE A O 1
ATOM 721 N N . MET A 1 100 ? -0.264 -8.153 -17.238 1.00 17.67 122 MET A N 1
ATOM 722 C CA . MET A 1 100 ? -1.627 -8.498 -16.860 1.00 20.29 122 MET A CA 1
ATOM 723 C C . MET A 1 100 ? -1.859 -9.980 -17.054 1.00 17.29 122 MET A C 1
ATOM 724 O O . MET A 1 100 ? -1.136 -10.639 -17.811 1.00 19.96 122 MET A O 1
ATOM 729 N N . GLY A 1 101 ? -2.856 -10.502 -16.354 1.00 16.77 123 GLY A N 1
ATOM 730 C CA . GLY A 1 101 ? -3.179 -11.907 -16.441 1.00 17.29 123 GLY A CA 1
ATOM 731 C C . GLY A 1 101 ? -2.539 -12.725 -15.345 1.00 17.85 123 GLY A C 1
ATOM 732 O O . GLY A 1 101 ? -1.953 -12.178 -14.397 1.00 20.48 123 GLY A O 1
ATOM 733 N N . GLU A 1 102 ? -2.668 -14.044 -15.464 1.00 18.48 124 GLU A N 1
ATOM 734 C CA . GLU A 1 102 ? -1.927 -14.972 -14.616 1.00 19.22 124 GLU A CA 1
ATOM 735 C C . GLU A 1 102 ? -0.570 -15.275 -15.242 1.00 19.55 124 GLU A C 1
ATOM 736 O O . GLU A 1 102 ? 0.401 -15.587 -14.545 1.00 17.73 124 GLU A O 1
ATOM 742 N N . SER A 1 103 ? -0.507 -15.196 -16.568 1.00 16.14 125 SER A N 1
ATOM 743 C CA . SER A 1 103 ? 0.753 -15.380 -17.277 1.00 16.79 125 SER A CA 1
ATOM 744 C C . SER A 1 103 ? 0.883 -14.304 -18.338 1.00 14.90 125 SER A C 1
ATOM 745 O O . SER A 1 103 ? -0.108 -13.884 -18.954 1.00 15.73 125 SER A O 1
ATOM 748 N N . TYR A 1 104 ? 2.109 -13.858 -18.554 1.00 14.69 126 TYR A N 1
ATOM 749 C CA . TYR A 1 104 ? 2.357 -12.724 -19.420 1.00 12.86 126 TYR A CA 1
ATOM 750 C C . TYR A 1 104 ? 3.675 -12.926 -20.151 1.00 12.22 126 TYR A C 1
ATOM 751 O O . TYR A 1 104 ? 4.724 -13.067 -19.523 1.00 14.85 126 TYR A O 1
ATOM 760 N N . LYS A 1 105 ? 3.607 -12.964 -21.479 1.00 12.72 127 LYS A N 1
ATOM 761 C CA . LYS A 1 105 ? 4.801 -13.087 -22.306 1.00 13.32 127 LYS A CA 1
ATOM 762 C C . LYS A 1 105 ? 4.723 -12.042 -23.388 1.00 12.37 127 LYS A C 1
ATOM 763 O O . LYS A 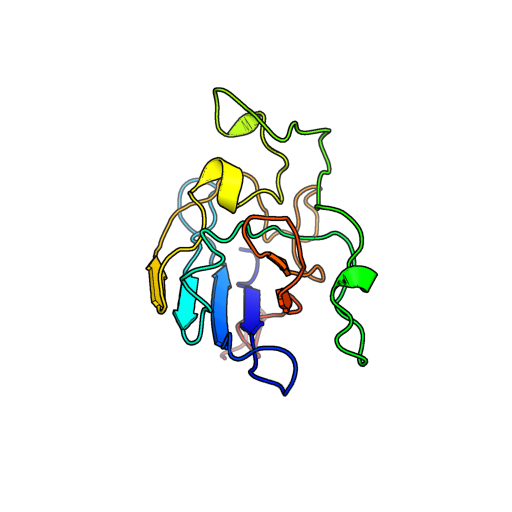1 105 ? 3.751 -12.007 -24.145 1.00 14.68 127 LYS A O 1
ATOM 769 N N . THR A 1 106 ? 5.739 -11.199 -23.486 1.00 12.35 128 THR A N 1
ATOM 770 C CA . THR A 1 106 ? 5.709 -10.139 -24.477 1.00 12.12 128 THR A CA 1
ATOM 771 C C . THR A 1 106 ? 7.126 -9.699 -24.851 1.00 12.69 128 THR A C 1
ATOM 772 O O . THR A 1 106 ? 8.075 -9.907 -24.095 1.00 13.79 128 THR A O 1
ATOM 776 N N . GLU A 1 107 ? 7.264 -9.132 -26.045 1.00 12.20 129 GLU A N 1
ATOM 777 C CA . GLU A 1 107 ? 8.533 -8.593 -26.515 1.00 14.13 129 GLU A CA 1
ATOM 778 C C . GLU A 1 107 ? 8.315 -7.193 -27.083 1.00 12.67 129 GLU A C 1
ATOM 779 O O . GLU A 1 107 ? 7.355 -6.951 -27.828 1.00 15.80 129 GLU A O 1
ATOM 785 N N . TYR A 1 108 ? 9.195 -6.268 -26.720 1.00 13.01 130 TYR A N 1
ATOM 786 C CA . TYR A 1 108 ? 9.161 -4.913 -27.268 1.00 13.41 130 TYR A CA 1
ATOM 787 C C . TYR A 1 108 ? 10.527 -4.244 -27.212 1.00 14.63 130 TYR A C 1
ATOM 788 O O . TYR A 1 108 ? 11.416 -4.693 -26.498 1.00 17.27 130 TYR A O 1
ATOM 797 N N . ASP A 1 109 ? 10.677 -3.154 -27.955 1.00 15.61 131 ASP A N 1
ATOM 798 C CA . ASP A 1 109 ? 11.890 -2.357 -27.910 1.00 15.53 131 ASP A CA 1
ATOM 799 C C . ASP A 1 109 ? 11.694 -1.160 -26.992 1.00 15.32 131 ASP A C 1
ATOM 800 O O . ASP A 1 109 ? 10.626 -0.541 -26.971 1.00 17.56 131 ASP A O 1
ATOM 805 N N . ASP A 1 110 ? 12.719 -0.848 -26.211 1.00 15.81 132 ASP A N 1
ATOM 806 C CA . ASP A 1 110 ? 12.722 0.382 -25.433 1.00 13.98 132 ASP A CA 1
ATOM 807 C C . ASP A 1 110 ? 13.961 1.165 -25.809 1.00 16.89 132 ASP A C 1
ATOM 808 O O . ASP A 1 110 ? 15.070 0.640 -25.732 1.00 18.23 132 ASP A O 1
ATOM 813 N N . SER A 1 111 ? 13.779 2.418 -26.205 1.00 19.86 133 SER A N 1
ATOM 814 C CA . SER A 1 111 ? 14.894 3.212 -26.701 1.00 22.60 133 SER A CA 1
ATOM 815 C C . SER A 1 111 ? 15.406 4.212 -25.672 1.00 20.15 133 SER A C 1
ATOM 816 O O . SER A 1 111 ? 16.091 5.172 -26.021 1.00 23.18 133 SER A O 1
ATOM 819 N N . TYR A 1 112 ? 15.095 3.961 -24.402 1.00 17.64 134 TYR A N 1
ATOM 820 C CA . TYR A 1 112 ? 15.455 4.885 -23.334 1.00 15.02 134 TYR A CA 1
ATOM 821 C C . TYR A 1 112 ? 16.440 4.256 -22.353 1.00 15.91 134 TYR A C 1
ATOM 822 O O . TYR A 1 112 ? 17.436 4.874 -21.975 1.00 21.26 134 TYR A O 1
ATOM 831 N N . ILE A 1 113 ? 16.160 3.024 -21.948 1.00 15.14 135 ILE A N 1
ATOM 832 C CA . ILE A 1 113 ? 17.092 2.285 -21.103 1.00 16.76 135 ILE A CA 1
ATOM 833 C C . ILE A 1 113 ? 18.388 2.030 -21.878 1.00 17.91 135 ILE A C 1
ATOM 834 O O . ILE A 1 113 ? 18.393 1.999 -23.114 1.00 19.12 135 ILE A O 1
ATOM 839 N N . SER A 1 114 ? 19.489 1.857 -21.156 1.00 17.48 136 SER A N 1
ATOM 840 C CA . SER A 1 114 ? 20.771 1.588 -21.791 1.00 18.92 136 SER A CA 1
ATOM 841 C C . SER A 1 114 ? 21.487 0.398 -21.168 1.00 19.23 136 SER A C 1
ATOM 842 O O . SER A 1 114 ? 21.414 0.169 -19.948 1.00 17.77 136 SER A O 1
ATOM 845 N N . LEU A 1 115 ? 22.209 -0.337 -22.010 1.00 20.59 137 LEU A N 1
ATOM 846 C CA . LEU A 1 115 ? 23.061 -1.431 -21.557 1.00 21.07 137 LEU A CA 1
ATOM 847 C C . LEU A 1 115 ? 24.509 -0.961 -21.419 1.00 22.88 137 LEU A C 1
ATOM 848 O O . LEU A 1 115 ? 25.385 -1.717 -21.004 1.00 22.89 137 LEU A O 1
ATOM 853 N N . ASN A 1 116 ? 24.741 0.299 -21.760 1.00 23.28 138 ASN A N 1
ATOM 854 C CA . ASN A 1 116 ? 26.078 0.878 -21.742 1.00 23.22 138 ASN A CA 1
ATOM 855 C C . ASN A 1 116 ? 26.380 1.451 -20.364 1.00 23.45 138 ASN A C 1
ATOM 856 O O . ASN A 1 116 ? 25.742 2.408 -19.935 1.00 25.45 138 ASN A O 1
ATOM 861 N N . GLU A 1 117 ? 27.354 0.879 -19.663 1.00 25.25 139 GLU A N 1
ATOM 862 C CA . GLU A 1 117 ? 27.645 1.353 -18.310 1.00 28.71 139 GLU A CA 1
ATOM 863 C C . GLU A 1 117 ? 28.052 2.820 -18.226 1.00 29.18 139 GLU A C 1
ATOM 864 O O . GLU A 1 117 ? 27.952 3.430 -17.173 1.00 30.93 139 GLU A O 1
ATOM 870 N N . LYS A 1 118 ? 28.500 3.386 -19.340 1.00 25.66 140 LYS A N 1
ATOM 871 C CA . LYS A 1 118 ? 28.874 4.794 -19.357 1.00 24.74 140 LYS A CA 1
ATOM 872 C C . LYS A 1 118 ? 27.691 5.724 -19.634 1.00 24.71 140 LYS A C 1
ATOM 873 O O . LYS A 1 118 ? 27.847 6.943 -19.633 1.00 27.30 140 LYS A O 1
ATOM 879 N N . SER A 1 119 ? 26.514 5.151 -19.874 1.00 26.15 141 SER A N 1
ATOM 880 C CA . SER A 1 119 ? 25.320 5.946 -20.133 1.00 28.35 141 SER A CA 1
ATOM 881 C C . SER A 1 119 ? 24.616 6.347 -18.842 1.00 28.91 141 SER A C 1
ATOM 882 O O . SER A 1 119 ? 24.560 5.566 -17.896 1.00 29.19 141 SER A O 1
ATOM 885 N N . ARG A 1 120 ? 24.052 7.551 -18.812 1.00 31.45 142 ARG A N 1
ATOM 886 C CA . ARG A 1 120 ? 23.262 7.979 -17.663 1.00 32.35 142 ARG A CA 1
ATOM 887 C C . ARG A 1 120 ? 21.938 7.213 -17.563 1.00 29.76 142 ARG A C 1
ATOM 888 O O . ARG A 1 120 ? 21.241 7.301 -16.555 1.00 29.24 142 ARG A O 1
ATOM 896 N N . SER A 1 121 ? 21.602 6.453 -18.600 1.00 25.86 143 SER A N 1
ATOM 897 C CA . SER A 1 121 ? 20.390 5.633 -18.589 1.00 23.84 143 SER A CA 1
ATOM 898 C C . SER A 1 121 ? 20.677 4.142 -18.386 1.00 22.02 143 SER A C 1
ATOM 899 O O . SER A 1 121 ? 19.807 3.291 -18.592 1.00 22.91 143 SER A O 1
ATOM 902 N N . TYR A 1 122 ? 21.902 3.832 -17.987 1.00 21.72 144 TYR A N 1
ATOM 903 C CA . TYR A 1 122 ? 22.330 2.461 -17.743 1.00 19.94 144 TYR A CA 1
ATOM 904 C C . TYR A 1 122 ? 21.493 1.814 -16.646 1.00 19.88 144 TYR A C 1
ATOM 905 O O . TYR A 1 122 ? 21.326 2.390 -15.565 1.00 21.47 144 TYR A O 1
ATOM 914 N N . ILE A 1 123 ? 20.975 0.620 -16.918 1.00 17.75 145 ILE A N 1
ATOM 915 C CA . ILE A 1 123 ? 20.145 -0.080 -15.939 1.00 14.86 145 ILE A CA 1
ATOM 916 C C . ILE A 1 123 ? 20.837 -1.276 -15.274 1.00 15.27 145 ILE A C 1
ATOM 917 O O . ILE A 1 123 ? 20.241 -1.954 -14.431 1.00 16.85 145 ILE A O 1
ATOM 922 N N . GLY A 1 124 ? 22.093 -1.532 -15.630 1.00 18.01 146 GLY A N 1
ATOM 923 C CA . GLY A 1 124 ? 22.828 -2.613 -14.990 1.00 19.27 146 GLY A CA 1
ATOM 924 C C . GLY A 1 124 ? 22.999 -2.351 -13.505 1.00 18.12 146 GLY A C 1
ATOM 925 O O . GLY A 1 124 ? 23.177 -1.206 -13.101 1.00 20.61 146 GLY A O 1
ATOM 926 N N . GLY A 1 125 ? 22.911 -3.399 -12.686 1.00 17.25 147 GLY A N 1
ATOM 927 C CA . GLY A 1 125 ? 23.059 -3.252 -11.247 1.00 17.66 147 GLY A CA 1
ATOM 928 C C . GLY A 1 125 ? 21.840 -2.711 -10.522 1.00 17.42 147 GLY A C 1
ATOM 929 O O . GLY A 1 125 ? 21.851 -2.557 -9.298 1.00 18.82 147 GLY A O 1
ATOM 930 N N . LEU A 1 126 ? 20.781 -2.418 -11.267 1.00 14.83 148 LEU A N 1
ATOM 931 C CA . LEU A 1 126 ? 19.546 -1.941 -10.660 1.00 15.74 148 LEU A CA 1
ATOM 932 C C . LEU A 1 126 ? 18.601 -3.114 -10.418 1.00 14.15 148 LEU A C 1
ATOM 933 O O . LEU A 1 126 ? 19.039 -4.265 -10.365 1.00 14.66 148 LEU A O 1
ATOM 938 N N . SER A 1 127 ? 17.311 -2.822 -10.268 1.00 13.56 149 SER A N 1
ATOM 939 C CA . SER A 1 127 ? 16.325 -3.848 -9.970 1.00 11.38 149 SER A CA 1
ATOM 940 C C . SER A 1 127 ? 15.034 -3.580 -10.721 1.00 11.70 149 SER A C 1
ATOM 941 O O . SER A 1 127 ? 14.821 -2.487 -11.244 1.00 12.67 149 SER A O 1
ATOM 944 N N . ILE A 1 128 ? 14.184 -4.597 -10.777 1.00 11.42 150 ILE A N 1
ATOM 945 C CA A ILE A 1 128 ? 12.834 -4.421 -11.286 0.57 11.19 150 ILE A CA 1
ATOM 946 C CA B ILE A 1 128 ? 12.834 -4.469 -11.310 0.43 11.46 150 ILE A CA 1
ATOM 947 C C . ILE A 1 128 ? 11.858 -4.852 -10.208 1.00 12.06 150 ILE A C 1
ATOM 948 O O . ILE A 1 128 ? 12.064 -5.859 -9.537 1.00 12.69 150 ILE A O 1
ATOM 957 N N . VAL A 1 129 ? 10.810 -4.056 -10.025 1.00 11.72 151 VAL A N 1
ATOM 958 C CA . VAL A 1 129 ? 9.759 -4.368 -9.070 1.00 10.16 151 VAL A CA 1
ATOM 959 C C . VAL A 1 129 ? 8.454 -4.505 -9.840 1.00 11.74 151 VAL A C 1
ATOM 960 O O . VAL A 1 129 ? 8.161 -3.687 -10.723 1.00 12.38 151 VAL A O 1
ATOM 964 N N . ILE A 1 130 ? 7.685 -5.542 -9.515 1.00 12.14 152 ILE A N 1
ATOM 965 C CA . ILE A 1 130 ? 6.337 -5.714 -10.048 1.00 11.95 152 ILE A CA 1
ATOM 966 C C . ILE A 1 130 ? 5.359 -5.366 -8.931 1.00 12.54 152 ILE A C 1
ATOM 967 O O . ILE A 1 130 ? 5.508 -5.848 -7.807 1.00 13.80 152 ILE A O 1
ATOM 972 N N . HIS A 1 131 ? 4.378 -4.524 -9.252 1.00 13.86 153 HIS A N 1
ATOM 973 C CA . HIS A 1 131 ? 3.413 -4.027 -8.278 1.00 14.08 153 HIS A CA 1
ATOM 974 C C . HIS A 1 131 ? 2.012 -4.527 -8.562 1.00 15.52 153 HIS A C 1
ATOM 975 O O . HIS A 1 131 ? 1.652 -4.774 -9.706 1.00 14.33 153 HIS A O 1
ATOM 982 N N . ALA A 1 132 ? 1.203 -4.623 -7.520 1.00 15.52 154 ALA A N 1
ATOM 983 C CA . ALA A 1 132 ? -0.229 -4.762 -7.703 1.00 15.48 154 ALA A CA 1
ATOM 984 C C . ALA A 1 132 ? -0.761 -3.449 -8.276 1.00 17.16 154 ALA A C 1
ATOM 985 O O . ALA A 1 132 ? -0.069 -2.429 -8.283 1.00 18.64 154 ALA A O 1
ATOM 987 N N . ASN A 1 133 ? -1.996 -3.457 -8.750 1.00 18.71 155 ASN A N 1
ATOM 988 C CA . ASN A 1 133 ? -2.560 -2.232 -9.292 1.00 22.05 155 ASN A CA 1
ATOM 989 C C . ASN A 1 133 ? -2.597 -1.082 -8.278 1.00 24.06 155 ASN A C 1
ATOM 990 O O . ASN A 1 133 ? -2.487 0.086 -8.656 1.00 26.59 155 ASN A O 1
ATOM 995 N N . ASN A 1 134 ? -2.728 -1.415 -6.993 1.00 20.19 156 ASN A N 1
ATOM 996 C CA . ASN A 1 134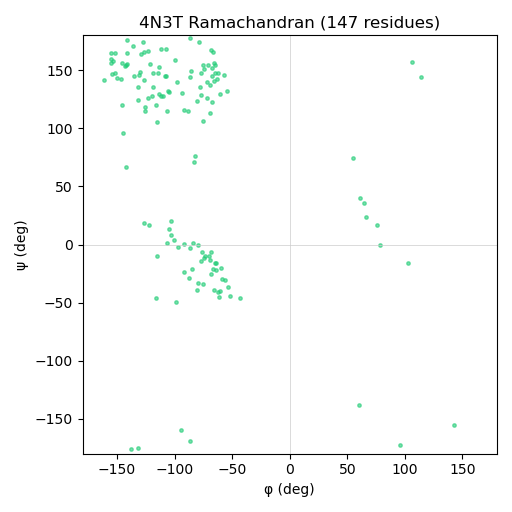 ? -2.760 -0.398 -5.942 1.00 20.88 156 ASN A CA 1
ATOM 997 C C . ASN A 1 134 ? -1.379 0.067 -5.474 1.00 20.97 156 ASN A C 1
ATOM 998 O O . ASN A 1 134 ? -1.267 0.884 -4.555 1.00 24.36 156 ASN A O 1
ATOM 1003 N N . GLY A 1 135 ? -0.334 -0.477 -6.082 1.00 19.41 157 GLY A N 1
ATOM 1004 C CA . GLY A 1 135 ? 1.018 -0.047 -5.777 1.00 20.37 157 GLY A CA 1
ATOM 1005 C C . GLY A 1 135 ? 1.815 -0.975 -4.883 1.00 17.67 157 GLY A C 1
ATOM 1006 O O . GLY A 1 135 ? 3.042 -0.853 -4.802 1.00 19.27 157 GLY A O 1
ATOM 1007 N N . THR A 1 136 ? 1.137 -1.898 -4.206 1.00 18.14 158 THR A N 1
ATOM 1008 C CA . THR A 1 136 ? 1.822 -2.860 -3.342 1.00 17.25 158 THR A CA 1
ATOM 1009 C C . THR A 1 136 ? 2.908 -3.608 -4.114 1.00 15.77 158 THR A C 1
ATOM 1010 O O . THR A 1 136 ? 2.670 -4.094 -5.217 1.00 16.79 158 THR A O 1
ATOM 1014 N N . ARG A 1 137 ? 4.105 -3.696 -3.543 1.00 14.60 159 ARG A N 1
ATOM 1015 C CA . ARG A 1 137 ? 5.182 -4.396 -4.218 1.00 14.82 159 ARG A CA 1
ATOM 1016 C C . ARG A 1 137 ? 5.040 -5.904 -4.009 1.00 15.23 159 ARG A C 1
ATOM 1017 O O . ARG A 1 137 ? 4.978 -6.377 -2.872 1.00 17.75 159 ARG A O 1
ATOM 1025 N N . LEU A 1 138 ? 4.977 -6.659 -5.105 1.00 13.45 160 LEU A N 1
ATOM 1026 C CA . LEU A 1 138 ? 4.690 -8.089 -5.032 1.00 13.93 160 LEU A CA 1
ATOM 1027 C C . LEU A 1 138 ? 5.951 -8.930 -5.113 1.00 12.28 160 LEU A C 1
ATOM 1028 O O . LEU A 1 138 ? 6.156 -9.838 -4.313 1.00 15.59 160 LEU A O 1
ATOM 1033 N N . ASN A 1 139 ? 6.784 -8.644 -6.103 1.00 12.70 161 ASN A N 1
ATOM 1034 C CA . ASN A 1 139 ? 8.051 -9.339 -6.231 1.00 12.82 161 ASN A CA 1
ATOM 1035 C C . ASN A 1 139 ? 9.056 -8.420 -6.923 1.00 11.73 161 ASN A C 1
ATOM 1036 O O . ASN A 1 139 ? 8.687 -7.394 -7.519 1.00 12.61 161 ASN A O 1
ATOM 1041 N N . CYS A 1 140 ? 10.325 -8.780 -6.833 1.00 11.65 162 CYS A N 1
ATOM 1042 C CA . CYS A 1 140 ? 11.373 -7.939 -7.367 1.00 12.41 162 CYS A CA 1
ATOM 1043 C C . CYS A 1 140 ? 12.589 -8.785 -7.681 1.00 11.57 162 CYS A C 1
ATOM 1044 O O . CYS A 1 140 ? 12.729 -9.877 -7.169 1.00 12.46 162 CYS A O 1
ATOM 1047 N N . ALA A 1 141 ? 13.456 -8.275 -8.544 1.00 10.99 163 ALA A N 1
ATOM 1048 C CA . ALA A 1 141 ? 14.627 -9.031 -8.946 1.00 11.45 163 ALA A CA 1
ATOM 1049 C C . ALA A 1 141 ? 15.746 -8.079 -9.314 1.00 12.35 163 ALA A C 1
ATOM 1050 O O . ALA A 1 141 ? 15.498 -6.982 -9.831 1.00 13.32 163 ALA A O 1
ATOM 1052 N N . ASN A 1 142 ? 16.979 -8.504 -9.059 1.00 11.78 164 ASN A N 1
ATOM 1053 C CA . ASN A 1 142 ? 18.136 -7.746 -9.505 1.00 11.95 164 ASN A CA 1
ATOM 1054 C C . ASN A 1 142 ? 18.390 -7.950 -10.987 1.00 12.99 164 ASN A C 1
ATOM 1055 O O . ASN A 1 142 ? 18.132 -9.020 -11.525 1.00 13.68 164 ASN A O 1
ATOM 1060 N N . ILE A 1 143 ? 18.895 -6.908 -11.630 1.00 14.38 165 ILE A N 1
ATOM 1061 C CA . ILE A 1 143 ? 19.291 -6.968 -13.030 1.00 14.06 165 ILE A CA 1
ATOM 1062 C C . ILE A 1 143 ? 20.770 -7.353 -13.089 1.00 16.42 165 ILE A C 1
ATOM 1063 O O . ILE A 1 143 ? 21.628 -6.608 -12.599 1.00 18.49 165 ILE A O 1
ATOM 1068 N N . THR A 1 144 ? 21.055 -8.526 -13.662 1.00 14.12 166 THR A N 1
ATOM 1069 C CA . THR A 1 144 ? 22.399 -9.104 -13.697 1.00 16.02 166 THR A CA 1
ATOM 1070 C C . THR A 1 144 ? 22.778 -9.469 -15.137 1.00 15.40 166 THR A C 1
ATOM 1071 O O . THR A 1 144 ? 21.954 -9.377 -16.031 1.00 15.00 166 THR A O 1
ATOM 1075 N N . LEU A 1 145 ? 24.015 -9.902 -15.356 1.00 17.66 167 LEU A N 1
ATOM 1076 C CA . LEU A 1 145 ? 24.467 -10.279 -16.698 1.00 17.63 167 LEU A CA 1
ATOM 1077 C C . LEU A 1 145 ? 23.797 -11.550 -17.198 1.00 20.15 167 LEU A C 1
ATOM 1078 O O . LEU A 1 145 ? 23.657 -12.524 -16.454 1.00 23.26 167 LEU A O 1
ATOM 1083 N N . LEU A 1 146 ? 23.394 -11.537 -18.466 1.00 17.78 168 LEU A N 1
ATOM 1084 C CA . LEU A 1 146 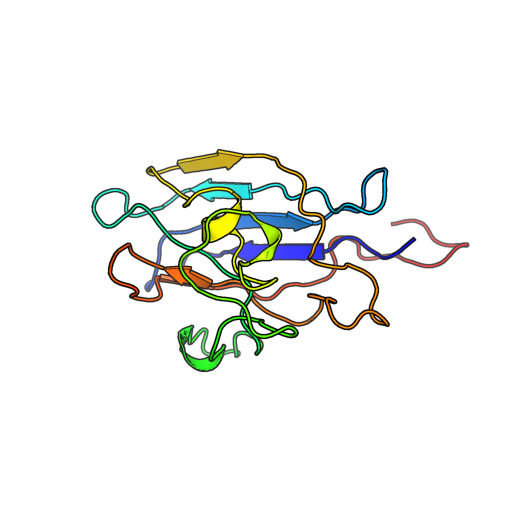? 22.742 -12.685 -19.087 1.00 18.36 168 LEU A CA 1
ATOM 1085 C C . LEU A 1 146 ? 23.734 -13.800 -19.419 1.00 19.83 168 LEU A C 1
ATOM 1086 O O . LEU A 1 146 ? 23.378 -14.975 -19.340 1.00 21.49 168 LEU A O 1
ATOM 1091 N N . ASP A 1 147 ? 24.967 -13.432 -19.791 1.00 19.21 169 ASP A N 1
ATOM 1092 C CA . ASP A 1 147 ? 25.996 -14.396 -20.190 1.00 19.09 169 ASP A CA 1
ATOM 1093 C C . ASP A 1 147 ? 27.159 -14.414 -19.204 1.00 17.22 169 ASP A C 1
ATOM 1094 O O . ASP A 1 147 ? 27.503 -13.381 -1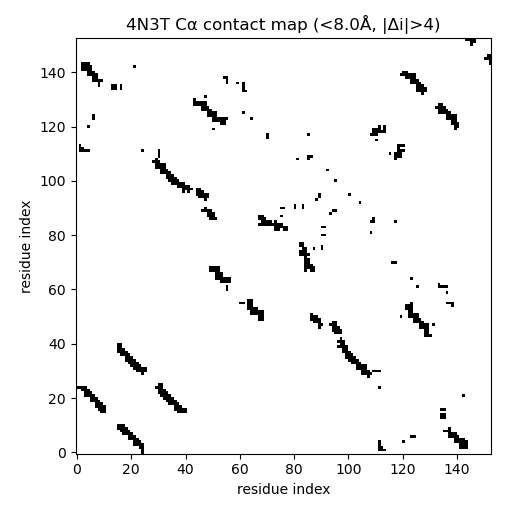8.635 1.00 19.18 169 ASP A O 1
ATOM 1099 N N . GLU A 1 148 ? 27.785 -15.578 -19.034 1.00 16.72 170 GLU A N 1
ATOM 1100 C CA . GLU A 1 148 ? 28.942 -15.722 -18.139 1.00 17.55 170 GLU A CA 1
ATOM 1101 C C . GLU A 1 148 ? 30.262 -15.233 -18.734 1.00 16.64 170 GLU A C 1
ATOM 1102 O O . GLU A 1 148 ? 31.129 -14.751 -18.014 1.00 20.00 170 GLU A O 1
ATOM 1108 N N . GLY A 1 149 ? 30.428 -15.387 -20.044 1.00 16.30 171 GLY A N 1
ATOM 1109 C CA . GLY A 1 149 ? 31.725 -15.181 -20.663 1.00 16.29 171 GLY A CA 1
ATOM 1110 C C . GLY A 1 149 ? 31.730 -13.992 -21.592 1.00 16.88 171 GLY A C 1
ATOM 1111 O O . GLY A 1 149 ? 30.873 -13.866 -22.472 1.00 18.01 171 GLY A O 1
ATOM 1112 N N . HIS A 1 150 ? 32.711 -13.121 -21.404 1.00 13.36 172 HIS A N 1
ATOM 1113 C CA . HIS A 1 150 ? 32.804 -11.896 -22.189 1.00 14.95 172 HIS A CA 1
ATOM 1114 C C . HIS A 1 150 ? 34.231 -11.641 -22.646 1.00 13.67 172 HIS A C 1
ATOM 1115 O O . HIS A 1 150 ? 35.158 -12.322 -22.213 1.00 13.64 172 HIS A O 1
ATOM 1122 N N . GLY A 1 151 ? 34.385 -10.649 -23.519 1.00 15.25 173 GLY A N 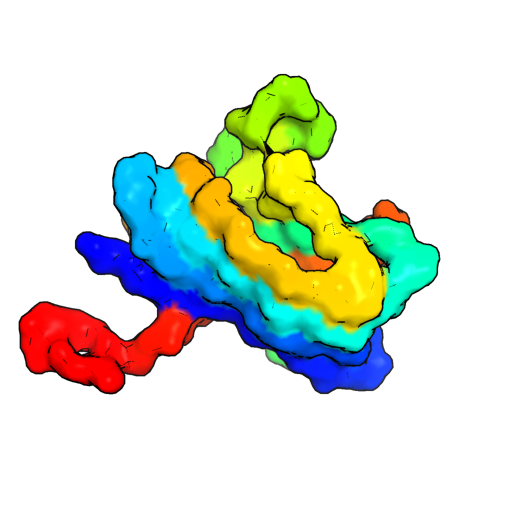1
ATOM 1123 C CA . GLY A 1 151 ? 35.675 -10.294 -24.083 1.00 14.60 173 GLY A CA 1
ATOM 1124 C C . GLY A 1 151 ? 35.772 -10.740 -25.532 1.00 17.72 173 GLY A C 1
ATOM 1125 O O . GLY A 1 151 ? 35.076 -11.667 -25.946 1.00 19.05 173 GLY A O 1
ATOM 1126 N N . ASN A 1 152 ? 36.652 -10.107 -26.303 1.00 16.02 174 ASN A N 1
ATOM 1127 C CA . ASN A 1 152 ? 36.713 -10.391 -27.736 1.00 16.81 174 ASN A CA 1
ATOM 1128 C C . ASN A 1 152 ? 37.464 -11.673 -28.104 1.00 16.95 174 ASN A C 1
ATOM 1129 O O . ASN A 1 152 ? 37.564 -12.022 -29.281 1.00 20.49 174 ASN A O 1
ATOM 1134 N N . ALA A 1 153 ? 37.987 -12.374 -27.099 1.00 15.98 175 ALA A N 1
ATOM 1135 C CA . ALA A 1 153 ? 38.715 -13.616 -27.343 1.00 15.63 175 ALA A CA 1
ATOM 1136 C C . ALA A 1 153 ? 38.071 -14.763 -26.579 1.00 16.67 175 ALA A C 1
ATOM 1137 O O . ALA A 1 153 ? 38.676 -15.810 -26.382 1.00 20.54 175 ALA A O 1
ATOM 1139 N N . ASN A 1 154 ? 36.836 -14.555 -26.139 1.00 16.86 176 ASN A N 1
ATOM 1140 C CA . ASN A 1 154 ? 36.149 -15.547 -25.320 1.00 16.83 176 ASN A CA 1
ATOM 1141 C C . ASN A 1 154 ? 34.986 -16.188 -26.046 1.00 18.68 176 ASN A C 1
ATOM 1142 O O . ASN A 1 154 ? 34.559 -15.731 -27.109 1.00 19.55 176 ASN A O 1
ATOM 1147 N N . THR A 1 155 ? 34.484 -17.262 -25.455 1.00 18.73 177 THR A N 1
ATOM 1148 C CA . THR A 1 155 ? 33.195 -17.817 -25.827 1.00 23.43 177 THR A CA 1
ATOM 1149 C C . THR A 1 155 ? 32.383 -17.924 -24.547 1.00 27.52 177 THR A C 1
ATOM 1150 O O . THR A 1 155 ? 32.935 -17.804 -23.440 1.00 28.68 177 THR A O 1
ATOM 1154 N N . THR A 1 156 ? 31.080 -18.129 -24.684 1.00 27.39 178 THR A N 1
ATOM 1155 C CA . THR A 1 156 ? 30.221 -18.241 -23.511 1.00 26.47 178 THR A CA 1
ATOM 1156 C C . THR A 1 156 ? 29.439 -19.551 -23.537 1.00 28.53 178 THR A C 1
ATOM 1157 O O . THR A 1 156 ? 29.185 -20.115 -24.608 1.00 27.28 178 THR A O 1
#

GO terms:
  GO:0004784 superoxide dismutase activity (F, IDA)
  GO:0005507 copper ion binding (F, IDA)
  GO:0005576 extracellular region (C, IDA)
  GO:0009277 fungal-type cell wall (C, IDA)
  GO:0009986 cell surface (C, IDA)
  GO:0030446 hyphal cell wall (C, IDA)
  GO:0071451 cellular response to superoxide (P, IDA)
  GO:0006801 superoxide metabolic process (P, IDA)
  GO:0004784 superoxide dismutase activity (F, IMP)
  GO:0034599 cellular response to oxidative stress (P, IMP)
  GO:0042783 symbiont-mediated evasion of host immune response (P, IMP)
  GO:0052164 symbiont defense to host-produced reactive oxygen species (P, IMP)
  GO:0071451 cellular response to superoxide (P, IMP)

CATH classification: 2.60.40.200

Solvent-accessible surface area: 8456 Å² total; per-residue (Å²): 186,30,51,12,6,10,0,116,2,109,114,49,134,123,15,93,0,47,23,39,0,80,0,43,64,36,113,146,74,13,10,32,0,27,3,60,3,120,32,8,53,41,149,85,18,56,0,28,0,16,0,0,56,96,74,18,53,107,86,125,72,4,73,38,0,83,101,46,27,49,50,141,139,18,69,115,216,31,113,76,70,63,36,24,18,8,0,7,0,5,39,28,62,30,44,0,99,27,124,76,34,152,43,143,38,79,1,73,82,8,19,7,69,134,198,40,204,8,66,0,9,50,26,0,0,0,0,12,2,81,129,37,77,60,24,16,12,5,56,4,68,90,61,52,147,12,77,61,165,104,84,118,107

B-factor: mean 25.63, std 15.41, range [10.16, 96.11]

Sequence (153 aa):
VSPSSLIAKFEKTSKSNIEGTIKFTPANNGTVSSVSSVDLKGLPSDIGPFPYHVHEKPVPASKNCSATENHFNPYNGTVRAATPAAHEVGDLAGKHGNIMGESYKTEYDDSYISLNEKSRSYIGGLSIIVIHANNGTRLNCANITLLDEGHGNANTT

InterPro domains:
  IPR001424 Superoxide dismutase, copper/zinc binding domain [PF00080] (43-157)
  IPR017868 Filamin/ABP280 repeat-like [PS50194] (1-76)
  IPR024134 Superoxide dismutase (Cu/Zn) / superoxide dismutase copper chaperone [PTHR10003] (33-223)
  IPR036423 Superoxide dismutase-like, copper/zinc binding domain superfamily [G3DSA:2.60.40.200] (24-181)
  IPR036423 Superoxide dismutase-like, copper/zinc binding domain superfamily [SSF49329] (33-169)